Protein AF-A0A8J5Q7Z0-F1 (afdb_monomer_lite)

pLDDT: mean 75.18, std 24.56, range [32.19, 98.38]

Radius of gyration: 22.72 Å; chains: 1; bounding box: 50×54×46 Å

Structure (mmCIF, N/CA/C/O backbone):
data_AF-A0A8J5Q7Z0-F1
#
_entry.id   AF-A0A8J5Q7Z0-F1
#
loop_
_atom_site.group_PDB
_atom_site.id
_atom_site.type_symbol
_atom_site.label_atom_id
_atom_site.label_alt_id
_atom_site.label_comp_id
_atom_site.label_asym_id
_atom_site.label_entity_id
_atom_site.label_seq_id
_atom_site.pdbx_PDB_ins_code
_atom_site.Cartn_x
_atom_site.Cartn_y
_atom_site.Cartn_z
_atom_site.occupancy
_atom_site.B_iso_or_equiv
_atom_site.auth_seq_id
_atom_site.auth_comp_id
_atom_site.auth_asym_id
_atom_site.auth_atom_id
_atom_site.pdbx_PDB_model_num
ATOM 1 N N . MET A 1 1 ? -34.826 15.755 28.614 1.00 33.78 1 MET A N 1
ATOM 2 C CA . MET A 1 1 ? -35.892 15.874 27.595 1.00 33.78 1 MET A CA 1
ATOM 3 C C . MET A 1 1 ? -35.325 16.676 26.434 1.00 33.78 1 MET A C 1
ATOM 5 O O . MET A 1 1 ? -34.710 17.703 26.683 1.00 33.78 1 MET A O 1
ATOM 9 N N . LEU A 1 2 ? -35.412 16.132 25.219 1.00 37.50 2 LEU A N 1
ATOM 10 C CA . LEU A 1 2 ? -34.804 16.647 23.986 1.00 37.50 2 LEU A CA 1
ATOM 11 C C . LEU A 1 2 ? -35.390 18.019 23.611 1.00 37.50 2 LEU A C 1
ATOM 13 O O . LEU A 1 2 ? -36.610 18.166 23.603 1.00 37.50 2 LEU A O 1
ATOM 17 N N . SER A 1 3 ? -34.540 18.992 23.272 1.00 33.81 3 SER A N 1
ATOM 18 C CA . SER A 1 3 ? -34.962 20.240 22.624 1.00 33.81 3 SER A CA 1
ATOM 19 C C . SER A 1 3 ? -34.537 20.197 21.160 1.00 33.81 3 SER A C 1
ATOM 21 O O . SER A 1 3 ? -33.366 19.979 20.853 1.00 33.81 3 SER A O 1
ATOM 23 N N . GLN A 1 4 ? -35.520 20.334 20.274 1.00 43.41 4 GLN A N 1
ATOM 24 C CA . GLN A 1 4 ? -35.372 20.260 18.828 1.00 43.41 4 GLN A CA 1
ATOM 25 C C . GLN A 1 4 ? -34.786 21.567 18.282 1.00 43.41 4 GLN A C 1
ATOM 27 O O . GLN A 1 4 ? -35.336 22.641 18.514 1.00 43.41 4 GLN A O 1
ATOM 32 N N . GLY A 1 5 ? -33.680 21.466 17.543 1.00 34.69 5 GLY A N 1
ATOM 33 C CA . GLY A 1 5 ? -33.108 22.568 16.776 1.00 34.69 5 GLY A CA 1
ATOM 34 C C . GLY A 1 5 ? -33.724 22.622 15.382 1.00 34.69 5 GLY A C 1
ATOM 35 O O . GLY A 1 5 ? -33.467 21.765 14.543 1.00 34.69 5 GLY A O 1
ATOM 36 N N . THR A 1 6 ? -34.564 23.624 15.167 1.00 35.59 6 THR A N 1
ATOM 37 C CA . THR A 1 6 ? -35.258 23.956 13.922 1.00 35.59 6 THR A CA 1
ATOM 38 C C . THR A 1 6 ? -34.276 24.257 12.783 1.00 35.59 6 THR A C 1
ATOM 40 O O . THR A 1 6 ? -33.452 25.159 12.905 1.00 35.59 6 THR A O 1
ATOM 43 N N . VAL A 1 7 ? -34.398 23.560 11.648 1.00 41.34 7 VAL A N 1
ATOM 44 C CA . VAL A 1 7 ? -33.751 23.947 10.381 1.00 41.34 7 VAL A CA 1
ATOM 45 C C . VAL A 1 7 ? -34.707 24.879 9.629 1.00 41.34 7 VAL A C 1
ATOM 47 O O . VAL A 1 7 ? -35.812 24.440 9.299 1.00 41.34 7 VAL A O 1
ATOM 50 N N . PRO A 1 8 ? -34.358 26.142 9.325 1.00 39.69 8 PRO A N 1
ATOM 51 C CA . PRO A 1 8 ? -35.189 26.943 8.443 1.00 39.69 8 PRO A CA 1
ATOM 52 C C . PRO A 1 8 ? -34.957 26.514 6.988 1.00 39.69 8 PRO A C 1
ATOM 54 O O . PRO A 1 8 ? -33.871 26.685 6.436 1.00 39.69 8 PRO A O 1
ATOM 57 N N . LEU A 1 9 ? -36.007 25.985 6.356 1.00 42.47 9 LEU A N 1
ATOM 58 C CA . LEU A 1 9 ? -36.126 25.925 4.901 1.00 42.47 9 LEU A CA 1
ATOM 59 C C . LEU A 1 9 ? -36.300 27.345 4.343 1.00 42.47 9 LEU A C 1
ATOM 61 O O . LEU A 1 9 ? -37.314 27.979 4.628 1.00 42.47 9 LEU A O 1
ATOM 65 N N . ALA A 1 10 ? -35.387 27.798 3.479 1.00 43.06 10 ALA A N 1
ATOM 66 C CA . ALA A 1 10 ? -35.670 28.843 2.487 1.00 43.06 10 ALA A CA 1
ATOM 67 C C . ALA A 1 10 ? -34.625 28.880 1.350 1.00 43.06 10 ALA A C 1
ATOM 69 O O . ALA A 1 10 ? -33.912 29.860 1.182 1.00 43.06 10 ALA A O 1
ATOM 70 N N . CYS A 1 11 ? -34.560 27.838 0.516 1.00 51.84 11 CYS A N 1
ATOM 71 C CA . CYS A 1 11 ? -34.098 27.995 -0.870 1.00 51.84 11 CYS A CA 1
ATOM 72 C C . CYS A 1 11 ? -35.341 28.189 -1.746 1.00 51.84 11 CYS A C 1
ATOM 74 O O . CYS A 1 11 ? -35.971 27.217 -2.159 1.00 51.84 11 CYS A O 1
ATOM 76 N N . ARG A 1 12 ? -35.762 29.438 -1.976 1.00 37.81 12 ARG A N 1
ATOM 77 C CA . ARG A 1 12 ? -36.864 29.754 -2.901 1.00 37.81 12 ARG A CA 1
ATOM 78 C C . ARG A 1 12 ? -36.280 30.237 -4.231 1.00 37.81 12 ARG A C 1
ATOM 80 O O . ARG A 1 12 ? -35.616 31.260 -4.269 1.00 37.81 12 ARG A O 1
ATOM 87 N N . GLN A 1 13 ? -36.534 29.447 -5.276 1.00 40.75 13 GLN A N 1
ATOM 88 C CA . GLN A 1 13 ? -36.556 29.758 -6.714 1.00 40.75 13 GLN A CA 1
ATOM 89 C C . GLN A 1 13 ? -35.798 31.021 -7.182 1.00 40.75 13 GLN A C 1
ATOM 91 O O . GLN A 1 13 ? -36.306 32.133 -7.072 1.00 40.75 13 GLN A O 1
ATOM 96 N N . GLY A 1 14 ? -34.648 30.817 -7.839 1.00 46.34 14 GLY A N 1
ATOM 97 C CA . GLY A 1 14 ? -34.129 31.760 -8.842 1.00 46.34 14 GLY A CA 1
ATOM 98 C C . GLY A 1 14 ? -32.996 32.714 -8.442 1.00 46.34 14 GLY A C 1
ATOM 99 O O . GLY A 1 14 ? -32.693 33.607 -9.224 1.00 46.34 14 GLY A O 1
ATOM 100 N N . GLY A 1 15 ? -32.330 32.540 -7.297 1.00 36.19 15 GLY A N 1
ATOM 101 C CA . GLY A 1 15 ? -31.154 33.342 -6.929 1.00 36.19 15 GLY A CA 1
ATOM 102 C C . GLY A 1 15 ? -30.154 32.550 -6.087 1.00 36.19 15 GLY A C 1
ATOM 103 O O . GLY A 1 15 ? -30.559 31.745 -5.253 1.00 36.19 15 GLY A O 1
ATOM 104 N N . LEU A 1 16 ? -28.857 32.747 -6.345 1.00 40.06 16 LEU A N 1
ATOM 105 C CA . LEU A 1 16 ? -27.733 32.125 -5.632 1.00 40.06 16 LEU A CA 1
ATOM 106 C C . LEU A 1 16 ? -27.875 32.287 -4.107 1.00 40.06 16 LEU A C 1
ATOM 108 O O . LEU A 1 16 ? -28.176 33.376 -3.619 1.00 40.06 16 LEU A O 1
ATOM 112 N N . CYS A 1 17 ? -27.636 31.206 -3.359 1.00 44.31 17 CYS A N 1
ATOM 113 C CA . CYS A 1 17 ? -27.521 31.271 -1.902 1.00 44.31 17 CYS A CA 1
ATOM 114 C C . CYS A 1 17 ? -26.271 32.089 -1.538 1.00 44.31 17 CYS A C 1
ATOM 116 O O . CYS A 1 17 ? -25.213 31.821 -2.110 1.00 44.31 17 CYS A O 1
ATOM 118 N N . PRO A 1 18 ? -26.342 33.058 -0.610 1.00 42.41 18 PRO A N 1
ATOM 119 C CA . PRO A 1 18 ? -25.149 33.759 -0.161 1.00 42.41 18 PRO A CA 1
ATOM 120 C C . PRO A 1 18 ? -24.253 32.790 0.617 1.00 42.41 18 PRO A C 1
ATOM 122 O O . PRO A 1 18 ? -24.705 32.106 1.538 1.00 42.41 18 PRO A O 1
ATOM 125 N N . GLU A 1 19 ? -22.983 32.720 0.228 1.00 45.59 19 GLU A N 1
ATOM 126 C CA . GLU A 1 19 ? -21.970 31.939 0.927 1.00 45.59 19 GLU A CA 1
ATOM 127 C C . GLU A 1 19 ? -21.853 32.432 2.375 1.00 45.59 19 GLU A C 1
ATOM 129 O O . GLU A 1 19 ? -21.665 33.620 2.645 1.00 45.59 19 GLU A O 1
ATOM 134 N N . HIS A 1 20 ? -21.988 31.510 3.329 1.00 40.38 20 HIS A N 1
ATOM 135 C CA . HIS A 1 20 ? -21.792 31.785 4.747 1.00 40.38 20 HIS A CA 1
ATOM 136 C C . HIS A 1 20 ? -20.296 32.023 5.020 1.00 40.38 20 HIS A C 1
ATOM 138 O O . HIS A 1 20 ? -19.575 31.130 5.455 1.00 40.38 20 HIS A O 1
ATOM 144 N N . THR A 1 21 ? -19.812 33.247 4.812 1.00 42.28 21 THR A N 1
ATOM 145 C CA . THR A 1 21 ? -18.455 33.678 5.198 1.00 42.28 21 THR A CA 1
ATOM 146 C C . THR A 1 21 ? -18.388 34.100 6.671 1.00 42.28 21 THR A C 1
ATOM 148 O O . THR A 1 21 ? -17.817 35.135 7.018 1.00 42.28 21 THR A O 1
ATOM 151 N N . GLY A 1 22 ? -19.018 33.323 7.555 1.00 37.53 22 GLY A N 1
ATOM 152 C CA . GLY A 1 22 ? -18.982 33.530 9.002 1.00 37.53 22 GLY A CA 1
ATOM 153 C C . GLY A 1 22 ? -18.146 32.443 9.682 1.00 37.53 22 GLY A C 1
ATOM 154 O O . GLY A 1 22 ? -18.337 31.270 9.365 1.00 37.53 22 GLY A O 1
ATOM 155 N N . PRO A 1 23 ? -17.232 32.777 10.611 1.00 36.34 23 PRO A N 1
ATOM 156 C CA . PRO A 1 23 ? -16.437 31.772 11.306 1.00 36.34 23 PRO A CA 1
ATOM 157 C C . PRO A 1 23 ? -17.335 30.877 12.170 1.00 36.34 23 PRO A C 1
ATOM 159 O O . PRO A 1 23 ? -18.099 31.366 13.005 1.00 36.34 23 PRO A O 1
ATOM 162 N N . VAL A 1 24 ? -17.209 29.562 11.989 1.00 38.62 24 VAL A N 1
ATOM 163 C CA . VAL A 1 24 ? -17.783 28.554 12.885 1.00 38.62 24 VAL A CA 1
ATOM 164 C C . VAL A 1 24 ? -17.106 28.708 14.246 1.00 38.62 24 VAL A C 1
ATOM 166 O O . VAL A 1 24 ? -15.911 28.455 14.390 1.00 38.62 24 VAL A O 1
ATOM 169 N N . ARG A 1 25 ? -17.856 29.162 15.252 1.00 34.56 25 ARG A N 1
ATOM 170 C CA . ARG A 1 25 ? -17.401 29.158 16.643 1.00 34.56 25 ARG A CA 1
ATOM 171 C C . ARG A 1 25 ? -17.608 27.757 17.211 1.00 34.56 25 ARG A C 1
ATOM 173 O O . ARG A 1 25 ? -18.740 27.346 17.431 1.00 34.56 25 ARG A O 1
ATOM 180 N N . LEU A 1 26 ? -16.510 27.033 17.419 1.00 41.50 26 LEU A N 1
ATOM 181 C CA . LEU A 1 26 ? -16.473 25.888 18.323 1.00 41.50 26 LEU A CA 1
ATOM 182 C C . LEU A 1 26 ? -16.090 26.429 19.701 1.00 41.50 26 LEU A C 1
ATOM 184 O O . LEU A 1 26 ? -15.013 27.003 19.874 1.00 41.50 26 LEU A O 1
ATOM 188 N N . ASP A 1 27 ? -17.007 26.320 20.652 1.00 37.56 27 ASP A N 1
ATOM 189 C CA . ASP A 1 27 ? -16.837 26.852 21.996 1.00 37.56 27 ASP A CA 1
ATOM 190 C C . ASP A 1 27 ? -15.652 26.184 22.722 1.00 37.56 27 ASP A C 1
ATOM 192 O O . ASP A 1 27 ? -15.619 24.968 22.900 1.00 37.56 27 ASP A O 1
ATOM 196 N N . GLY A 1 28 ? -14.707 26.998 23.211 1.00 36.44 28 GLY A N 1
ATOM 197 C CA . GLY A 1 28 ? -14.085 26.727 24.514 1.00 36.44 28 GLY A CA 1
ATOM 198 C C . GLY A 1 28 ? -12.620 26.281 24.613 1.00 36.44 28 GLY A C 1
ATOM 199 O O . GLY A 1 28 ? -12.247 25.832 25.691 1.00 36.44 28 GLY A O 1
ATOM 200 N N . ALA A 1 29 ? -11.757 26.439 23.603 1.00 33.81 29 ALA A N 1
ATOM 201 C CA . ALA A 1 29 ? -10.308 26.239 23.787 1.00 33.81 29 ALA A CA 1
ATOM 202 C C . ALA A 1 29 ? -9.517 27.521 23.487 1.00 33.81 29 ALA A C 1
ATOM 204 O O . ALA A 1 29 ? -9.246 27.861 22.336 1.00 33.81 29 ALA A O 1
ATOM 205 N N . VAL A 1 30 ? -9.151 28.246 24.547 1.00 32.19 30 VAL A N 1
ATOM 206 C CA . VAL A 1 30 ? -8.228 29.385 24.486 1.00 32.19 30 VAL A CA 1
ATOM 207 C C . VAL A 1 30 ? -6.809 28.842 24.312 1.00 32.19 30 VAL A C 1
ATOM 209 O O . VAL A 1 30 ? -6.219 28.327 25.257 1.00 32.19 30 VAL A O 1
ATOM 212 N N . TRP A 1 31 ? -6.258 28.959 23.105 1.00 33.75 31 TRP A N 1
ATOM 213 C CA . TRP A 1 31 ? -4.832 28.759 22.840 1.00 33.75 31 TRP A CA 1
ATOM 214 C C . TRP A 1 31 ? -4.118 30.105 22.996 1.00 33.75 31 TRP A C 1
ATOM 216 O O . TRP A 1 31 ? -4.010 30.885 22.051 1.00 33.75 31 TRP A O 1
ATOM 226 N N . SER A 1 32 ? -3.673 30.427 24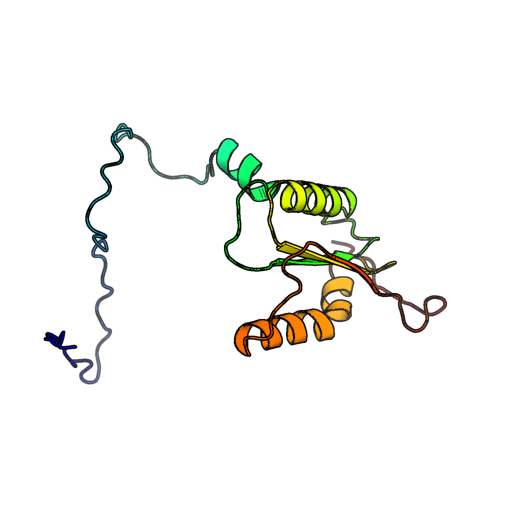.208 1.00 36.59 32 SER A N 1
ATOM 227 C CA . SER A 1 32 ? -2.854 31.614 24.469 1.00 36.59 32 SER A CA 1
ATOM 228 C C . SER A 1 32 ? -1.427 31.362 23.975 1.00 36.59 32 SER A C 1
ATOM 230 O O . SER A 1 32 ? -0.629 30.734 24.668 1.00 36.59 32 SER A O 1
ATOM 232 N N . GLY A 1 33 ? -1.107 31.838 22.768 1.00 38.38 33 GLY A N 1
ATOM 233 C CA . GLY A 1 33 ? 0.260 31.756 22.243 1.00 38.38 33 GLY A CA 1
ATOM 234 C C . GLY A 1 33 ? 0.508 32.228 20.809 1.00 38.38 33 GLY A C 1
ATOM 235 O O . GLY A 1 33 ? 1.533 31.852 20.254 1.00 38.38 33 GLY A O 1
ATOM 236 N N . LEU A 1 34 ? -0.371 33.022 20.187 1.00 39.06 34 LEU A N 1
ATOM 237 C CA . LEU A 1 34 ? -0.114 33.572 18.850 1.00 39.06 34 LEU A CA 1
ATOM 238 C C . LEU A 1 34 ? -0.119 35.102 18.890 1.00 39.06 34 LEU A C 1
ATOM 240 O O . LEU A 1 34 ? -1.161 35.734 19.051 1.00 39.06 34 LEU A O 1
ATOM 244 N N . ASP A 1 35 ? 1.080 35.666 18.760 1.00 35.97 35 ASP A N 1
ATOM 245 C CA . ASP A 1 35 ? 1.327 37.050 18.361 1.00 35.97 35 ASP A CA 1
ATOM 246 C C . ASP A 1 35 ? 0.637 37.319 16.996 1.00 35.97 35 ASP A C 1
ATOM 248 O O . ASP A 1 35 ? 0.778 36.494 16.086 1.00 35.97 35 ASP A O 1
ATOM 252 N N . PRO A 1 36 ? -0.150 38.401 16.810 1.00 43.72 36 PRO A N 1
ATOM 253 C CA . PRO A 1 36 ? -1.058 38.556 15.674 1.00 43.72 36 PRO A CA 1
ATOM 254 C C . PRO A 1 36 ? -0.418 39.152 14.407 1.00 43.72 36 PRO A C 1
ATOM 256 O O . PRO A 1 36 ? -1.110 39.796 13.616 1.00 43.72 36 PRO A O 1
ATOM 259 N N . GLN A 1 37 ? 0.873 38.937 14.152 1.00 42.97 37 GLN A N 1
ATOM 260 C CA . GLN A 1 37 ? 1.538 39.471 12.958 1.00 42.97 37 GLN A CA 1
ATOM 261 C C . GLN A 1 37 ? 2.330 38.407 12.197 1.00 42.97 37 GLN A C 1
ATOM 263 O O . GLN A 1 37 ? 3.530 38.262 12.385 1.00 42.97 37 GLN A O 1
ATOM 268 N N . THR A 1 38 ? 1.642 37.682 11.302 1.00 37.31 38 THR A N 1
ATOM 269 C CA . THR A 1 38 ? 2.083 37.337 9.925 1.00 37.31 38 THR A CA 1
ATOM 270 C C . THR A 1 38 ? 1.072 36.400 9.230 1.00 37.31 38 THR A C 1
ATOM 272 O O . THR A 1 38 ? 0.736 35.323 9.708 1.00 37.31 38 THR A O 1
ATOM 275 N N . ARG A 1 39 ? 0.569 36.818 8.067 1.00 43.94 39 ARG A N 1
ATOM 276 C CA . ARG A 1 39 ? -0.152 36.025 7.044 1.00 43.94 39 ARG A CA 1
ATOM 277 C C . ARG A 1 39 ? 0.447 36.449 5.686 1.00 43.94 39 ARG A C 1
ATOM 279 O O . ARG A 1 39 ? 0.907 37.592 5.642 1.00 43.94 39 ARG A O 1
ATOM 286 N N . PRO A 1 40 ? 0.332 35.718 4.555 1.00 45.72 40 PRO A N 1
ATOM 287 C CA . PRO A 1 40 ? -0.058 34.319 4.304 1.00 45.72 40 PRO A CA 1
ATOM 288 C C . PRO A 1 40 ? 0.728 33.683 3.114 1.00 45.72 40 PRO A C 1
ATOM 290 O O . PRO A 1 40 ? 0.417 33.984 1.967 1.00 45.72 40 PRO A O 1
ATOM 293 N N . ASP A 1 41 ? 1.684 32.774 3.329 1.00 47.38 41 ASP A N 1
ATOM 294 C CA . ASP A 1 41 ? 2.203 31.929 2.231 1.00 47.38 41 ASP A CA 1
ATOM 295 C C . ASP A 1 41 ? 2.850 30.633 2.762 1.00 47.38 41 ASP A C 1
ATOM 297 O O . ASP A 1 41 ? 3.888 30.648 3.418 1.00 47.38 41 ASP A O 1
ATOM 301 N N . GLN A 1 42 ? 2.140 29.524 2.555 1.00 50.94 42 GLN A N 1
ATOM 302 C CA . GLN A 1 42 ? 2.596 28.128 2.462 1.00 50.94 42 GLN A CA 1
ATOM 303 C C . GLN A 1 42 ? 3.864 27.658 3.200 1.00 50.94 42 GLN A C 1
ATOM 305 O O . GLN A 1 42 ? 4.655 26.885 2.665 1.00 50.94 42 GLN A O 1
ATOM 310 N N . THR A 1 43 ? 4.028 27.971 4.479 1.00 47.31 43 THR A N 1
ATOM 311 C CA . THR A 1 43 ? 4.945 27.198 5.329 1.00 47.31 43 THR A CA 1
ATOM 312 C C . THR A 1 43 ? 4.128 26.357 6.291 1.00 47.31 43 THR A C 1
ATOM 314 O O . THR A 1 43 ? 3.843 26.768 7.414 1.00 47.31 43 THR A O 1
ATOM 317 N N . ILE A 1 44 ? 3.742 25.146 5.866 1.00 54.66 44 ILE A N 1
ATOM 318 C CA . ILE A 1 44 ? 3.495 24.091 6.855 1.00 54.66 44 ILE A CA 1
ATOM 319 C C . ILE A 1 44 ? 4.788 24.027 7.678 1.00 54.66 44 ILE A C 1
ATOM 321 O O . ILE A 1 44 ? 5.841 23.788 7.076 1.00 54.66 44 ILE A O 1
ATOM 325 N N . PRO A 1 45 ? 4.757 24.304 8.997 1.00 57.28 45 PRO A N 1
ATOM 326 C CA . PRO A 1 45 ? 5.970 24.355 9.798 1.00 57.28 45 PRO A CA 1
ATOM 327 C C . PRO A 1 45 ? 6.767 23.076 9.566 1.00 57.28 45 PRO A C 1
ATOM 329 O O . PRO A 1 45 ? 6.174 21.996 9.556 1.00 57.28 45 PRO A O 1
ATOM 332 N N . ILE A 1 46 ? 8.089 23.172 9.395 1.00 61.44 46 ILE A N 1
ATOM 333 C CA . ILE A 1 46 ? 8.959 21.995 9.206 1.00 61.44 46 ILE A CA 1
ATOM 334 C C . ILE A 1 46 ? 8.666 20.944 10.283 1.00 61.44 46 ILE A C 1
ATOM 336 O O . ILE A 1 46 ? 8.661 19.755 10.004 1.00 61.44 46 ILE A O 1
ATOM 340 N N . THR A 1 47 ? 8.317 21.375 11.495 1.00 59.97 47 THR A N 1
ATOM 341 C CA . THR A 1 47 ? 7.858 20.511 12.585 1.00 59.97 47 THR A CA 1
ATOM 342 C C . THR A 1 47 ? 6.607 19.694 12.238 1.00 59.97 47 THR A C 1
ATOM 344 O O . THR A 1 47 ? 6.578 18.500 12.513 1.00 59.97 47 THR A O 1
ATOM 347 N N . VAL A 1 48 ? 5.588 20.297 11.619 1.00 63.91 48 VAL A N 1
ATOM 348 C CA . VAL A 1 48 ? 4.357 19.606 11.198 1.00 63.91 48 VAL A CA 1
ATOM 349 C C . VAL A 1 48 ? 4.635 18.679 10.018 1.00 63.91 48 VAL A C 1
ATOM 351 O O . VAL A 1 48 ? 4.173 17.541 10.039 1.00 63.91 48 VAL A O 1
ATOM 354 N N . GLN A 1 49 ? 5.420 19.114 9.025 1.00 61.22 49 GLN A N 1
ATOM 355 C CA . GLN A 1 49 ? 5.815 18.239 7.914 1.00 61.22 49 GLN A CA 1
ATOM 356 C C . GLN A 1 49 ? 6.624 17.041 8.413 1.00 61.22 49 GLN A C 1
ATOM 358 O O . GLN A 1 49 ? 6.301 15.908 8.090 1.00 61.22 49 GLN A O 1
ATOM 363 N N . ASN A 1 50 ? 7.609 17.263 9.281 1.00 58.97 50 ASN A N 1
ATOM 364 C CA . ASN A 1 50 ? 8.441 16.198 9.837 1.00 58.97 50 ASN A CA 1
ATOM 365 C C . ASN A 1 50 ? 7.630 15.224 10.713 1.00 58.97 50 ASN A C 1
ATOM 367 O O . ASN A 1 50 ? 7.910 14.032 10.734 1.00 58.97 50 ASN A O 1
ATOM 371 N N . PHE A 1 51 ? 6.595 15.710 11.401 1.00 59.88 51 PHE A N 1
ATOM 372 C CA . PHE A 1 51 ? 5.709 14.875 12.213 1.00 59.88 51 PHE A CA 1
ATOM 373 C C . PHE A 1 51 ? 4.715 14.056 11.372 1.00 59.88 51 PHE A C 1
ATOM 375 O O . PHE A 1 51 ? 4.481 12.876 11.638 1.00 59.88 51 PHE A O 1
ATOM 382 N N . THR A 1 52 ? 4.115 14.673 10.352 1.00 63.56 52 THR A N 1
ATOM 383 C CA . THR A 1 52 ? 3.070 14.045 9.526 1.00 63.56 52 THR A CA 1
ATOM 384 C C . THR A 1 52 ? 3.649 13.175 8.414 1.00 63.56 52 THR A C 1
ATOM 386 O O . THR A 1 52 ? 3.200 12.044 8.254 1.00 63.56 52 THR A O 1
ATOM 389 N N . ALA A 1 53 ? 4.686 13.639 7.711 1.00 60.91 53 ALA A N 1
ATOM 390 C CA . ALA A 1 53 ? 5.308 12.912 6.602 1.00 60.91 53 ALA A CA 1
ATOM 391 C C . ALA A 1 53 ? 6.021 11.632 7.057 1.00 60.91 53 ALA A C 1
ATOM 393 O O . ALA A 1 53 ? 6.053 10.655 6.316 1.00 60.91 53 ALA A O 1
ATOM 394 N N . ARG A 1 54 ? 6.541 11.604 8.294 1.00 64.00 54 ARG A N 1
ATOM 395 C CA . ARG A 1 54 ? 7.118 10.387 8.890 1.00 64.00 54 ARG A CA 1
ATOM 396 C C . ARG A 1 54 ? 6.076 9.456 9.512 1.00 64.00 54 ARG A C 1
ATOM 398 O O . ARG A 1 54 ? 6.436 8.395 10.003 1.00 64.00 54 ARG A O 1
ATOM 405 N N . GLY A 1 55 ? 4.800 9.844 9.542 1.00 64.00 55 GLY A N 1
ATOM 406 C CA . GLY A 1 55 ? 3.741 9.048 10.166 1.00 64.00 55 GLY A CA 1
ATOM 407 C C . GLY A 1 55 ? 3.826 8.982 11.696 1.00 64.00 55 GLY A C 1
ATOM 408 O O . GLY A 1 55 ? 3.311 8.042 12.298 1.00 64.00 55 GLY A O 1
ATOM 409 N N . GLU A 1 56 ? 4.470 9.953 12.352 1.00 71.75 56 GLU A N 1
ATOM 410 C CA . GLU A 1 56 ? 4.639 9.954 13.813 1.00 71.75 56 GLU A CA 1
ATOM 411 C C . GLU A 1 56 ? 3.344 10.302 14.566 1.00 71.75 56 GLU A C 1
ATOM 413 O O . GLU A 1 56 ? 3.185 9.923 15.729 1.00 71.75 56 GLU A O 1
ATOM 418 N N . GLY A 1 57 ? 2.402 10.978 13.901 1.00 71.88 57 GLY A N 1
ATOM 419 C CA . GLY A 1 57 ? 1.066 11.267 14.421 1.00 71.88 57 GLY A CA 1
ATOM 420 C C . GLY A 1 57 ? 0.143 10.051 14.458 1.00 71.88 57 GLY A C 1
ATOM 421 O O . GLY A 1 57 ? 0.256 9.147 13.634 1.00 71.88 57 GLY A O 1
ATOM 422 N N . LYS A 1 58 ? -0.800 10.036 15.411 1.00 82.25 58 LYS A N 1
ATOM 423 C CA . LYS A 1 58 ? -1.755 8.932 15.566 1.00 82.25 58 LYS A CA 1
ATOM 424 C C . LYS A 1 58 ? -3.021 9.149 14.730 1.00 82.25 58 LYS A C 1
ATOM 426 O O . LYS A 1 58 ? -3.764 10.101 14.966 1.00 82.25 58 LYS A O 1
ATOM 431 N N . SER A 1 59 ? -3.309 8.218 13.831 1.00 86.50 59 SER A N 1
ATOM 432 C CA . SER A 1 59 ? -4.589 8.104 13.137 1.00 86.50 59 SER A CA 1
ATOM 433 C C . SER A 1 59 ? -5.650 7.465 14.035 1.00 86.50 59 SER A C 1
ATOM 435 O O . SER A 1 59 ? -5.365 6.566 14.828 1.00 86.50 59 SER A O 1
ATOM 437 N N . GLN A 1 60 ? -6.897 7.921 13.900 1.00 87.38 60 GLN A N 1
ATOM 438 C CA . GLN A 1 60 ? -8.052 7.292 14.555 1.00 87.38 60 GLN A CA 1
ATOM 439 C C . GLN A 1 60 ? -8.578 6.076 13.781 1.00 87.38 60 GLN A C 1
ATOM 441 O O . GLN A 1 60 ? -9.383 5.323 14.316 1.00 87.38 60 GLN A O 1
ATOM 446 N N . GLN A 1 61 ? -8.154 5.911 12.527 1.00 90.75 61 GLN A N 1
ATOM 447 C CA . GLN A 1 61 ? -8.624 4.874 11.611 1.00 90.75 61 GLN A CA 1
ATOM 448 C C . GLN A 1 61 ? -7.440 4.121 10.999 1.00 90.75 61 GLN A C 1
ATOM 450 O O . GLN A 1 61 ? -6.330 4.657 10.912 1.00 90.75 61 GLN A O 1
ATOM 455 N N . SER A 1 62 ? -7.685 2.892 10.551 1.00 95.12 62 SER A N 1
ATOM 456 C CA . SER A 1 62 ? -6.707 2.097 9.807 1.00 95.12 62 SER A CA 1
ATOM 457 C C . SER A 1 62 ? -6.340 2.766 8.479 1.00 95.12 62 SER A C 1
ATOM 459 O O . SER A 1 62 ? -7.225 3.266 7.782 1.00 95.12 62 SER A O 1
ATOM 461 N N . ILE A 1 63 ? -5.066 2.714 8.097 1.00 95.62 63 ILE A N 1
ATOM 462 C CA . ILE A 1 63 ? -4.545 3.288 6.851 1.00 95.62 63 ILE A CA 1
ATOM 463 C C . ILE A 1 63 ? -4.077 2.157 5.934 1.00 95.62 63 ILE A C 1
ATOM 465 O O . ILE A 1 63 ? -3.353 1.269 6.381 1.00 95.62 63 ILE A O 1
ATOM 469 N N . LEU A 1 64 ? -4.456 2.205 4.656 1.00 97.62 64 LEU A N 1
ATOM 470 C CA . LEU A 1 64 ? -3.856 1.377 3.610 1.00 97.62 64 LEU A CA 1
ATOM 471 C C . LEU A 1 64 ? -2.722 2.154 2.940 1.00 97.62 64 LEU A C 1
ATOM 473 O O . LEU A 1 64 ? -2.903 3.315 2.580 1.00 97.62 64 LEU A O 1
ATOM 477 N N . VAL A 1 65 ? -1.582 1.495 2.752 1.00 97.56 65 VAL A N 1
ATOM 478 C CA . VAL A 1 65 ? -0.435 2.002 1.995 1.00 97.56 65 VAL A CA 1
ATOM 479 C C . VAL A 1 65 ? -0.155 1.023 0.863 1.00 97.56 65 VAL A C 1
ATOM 481 O O . VAL A 1 65 ? -0.032 -0.176 1.098 1.00 97.56 65 VAL A O 1
ATOM 484 N N . VAL A 1 66 ? -0.057 1.528 -0.362 1.00 98.38 66 VAL A N 1
ATOM 485 C CA . VAL A 1 66 ? 0.268 0.750 -1.563 1.00 98.38 66 VAL A CA 1
ATOM 486 C C . VAL A 1 66 ? 1.577 1.285 -2.123 1.00 98.38 66 VAL A C 1
ATOM 488 O O . VAL A 1 66 ? 1.724 2.499 -2.219 1.00 98.38 66 VAL A O 1
ATOM 491 N N . GLN A 1 67 ? 2.503 0.396 -2.483 1.00 98.00 67 GLN A N 1
ATOM 492 C CA . GLN A 1 67 ? 3.801 0.781 -3.036 1.00 98.00 67 GLN A CA 1
ATOM 493 C C . GLN A 1 67 ? 4.254 -0.179 -4.142 1.00 98.00 67 GLN A C 1
ATOM 495 O O . GLN A 1 67 ? 4.234 -1.403 -3.964 1.00 98.00 67 GLN A O 1
ATOM 500 N N . GLY A 1 68 ? 4.699 0.377 -5.271 1.00 96.88 68 GLY A N 1
ATOM 501 C CA . GLY A 1 68 ? 5.422 -0.357 -6.308 1.00 96.88 68 GLY A CA 1
ATOM 502 C C . GLY A 1 68 ? 6.901 -0.454 -5.939 1.00 96.88 68 GLY A C 1
ATOM 503 O O . GLY A 1 68 ? 7.487 0.536 -5.522 1.00 96.88 68 GLY A O 1
ATOM 504 N N . LEU A 1 69 ? 7.522 -1.632 -6.043 1.00 96.06 69 LEU A N 1
ATOM 505 C CA . LEU A 1 69 ? 8.928 -1.820 -5.633 1.00 96.06 69 LEU A CA 1
ATOM 506 C C . LEU A 1 69 ? 9.956 -1.375 -6.683 1.00 96.06 69 LEU A C 1
ATOM 508 O O . LEU A 1 69 ? 11.154 -1.488 -6.439 1.00 96.06 69 LEU A O 1
ATOM 512 N N . LYS A 1 70 ? 9.506 -0.921 -7.855 1.00 94.44 70 LYS A N 1
ATOM 513 C CA . LYS A 1 70 ? 10.358 -0.278 -8.862 1.00 94.44 70 LYS A CA 1
ATOM 514 C C . LYS A 1 70 ? 10.078 1.218 -9.008 1.00 94.44 70 LYS A C 1
ATOM 516 O O . LYS A 1 70 ? 10.650 1.818 -9.904 1.00 94.44 70 LYS A O 1
ATOM 521 N N . ASP A 1 71 ? 9.252 1.784 -8.129 1.00 94.69 71 ASP A N 1
ATOM 522 C CA . ASP A 1 71 ? 8.879 3.197 -8.165 1.00 94.69 71 ASP A CA 1
ATOM 523 C C . ASP A 1 71 ? 10.113 4.106 -8.051 1.00 94.69 71 ASP A C 1
ATOM 525 O O . ASP A 1 71 ? 10.851 4.052 -7.060 1.00 94.69 71 ASP A O 1
ATOM 529 N N . VAL A 1 72 ? 10.348 4.924 -9.076 1.00 92.75 72 VAL A N 1
ATOM 530 C CA . VAL A 1 72 ? 11.451 5.901 -9.103 1.00 92.75 72 VAL A CA 1
ATOM 531 C C . VAL A 1 72 ? 11.026 7.310 -8.680 1.00 92.75 72 VAL A C 1
ATOM 533 O O . VAL A 1 72 ? 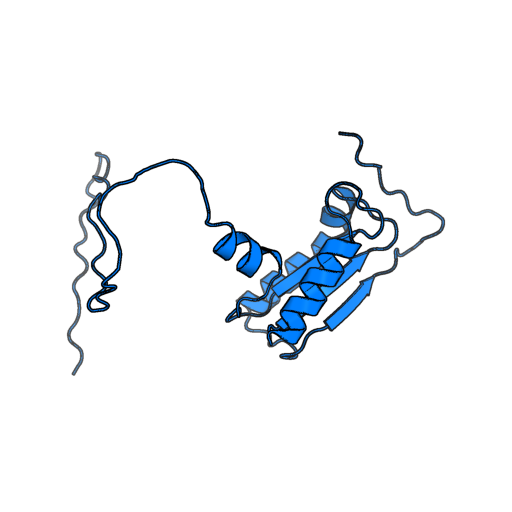11.886 8.134 -8.357 1.00 92.75 72 VAL A O 1
ATOM 536 N N . SER A 1 73 ? 9.722 7.579 -8.626 1.00 93.25 73 SER A N 1
ATOM 537 C CA . SER A 1 73 ? 9.132 8.880 -8.289 1.00 93.25 73 SER A CA 1
ATOM 538 C C . SER A 1 73 ? 8.855 9.007 -6.789 1.00 93.25 73 SER A C 1
ATOM 540 O O . SER A 1 73 ? 9.097 10.052 -6.178 1.00 93.25 73 SER A O 1
ATOM 542 N N . VAL A 1 74 ? 8.402 7.920 -6.163 1.00 93.69 74 VAL A N 1
ATOM 543 C CA . VAL A 1 74 ? 8.168 7.778 -4.724 1.00 93.69 74 VAL A CA 1
ATOM 544 C C . VAL A 1 74 ? 8.905 6.538 -4.230 1.00 93.69 74 VAL A C 1
ATOM 546 O O . VAL A 1 74 ? 8.395 5.420 -4.248 1.00 93.69 74 VAL A O 1
ATOM 549 N N . LEU A 1 75 ? 10.132 6.761 -3.761 1.00 95.00 75 LEU A N 1
ATOM 550 C CA . LEU A 1 75 ? 11.067 5.688 -3.426 1.00 95.00 75 LEU A CA 1
ATOM 551 C C . LEU A 1 75 ? 10.498 4.702 -2.379 1.00 95.00 75 LEU A C 1
ATOM 553 O O . LEU A 1 75 ? 10.119 5.137 -1.277 1.00 95.00 75 LEU A O 1
ATOM 557 N N . PRO A 1 76 ? 10.507 3.381 -2.655 1.00 96.56 76 PRO A N 1
ATOM 558 C CA . PRO A 1 76 ? 9.981 2.362 -1.750 1.00 96.56 76 PRO A CA 1
ATOM 559 C C . PRO A 1 76 ? 10.607 2.408 -0.358 1.00 96.56 76 PRO A C 1
ATOM 561 O O . PRO A 1 76 ? 9.907 2.248 0.640 1.00 96.56 76 PRO A O 1
ATOM 564 N N . GLU A 1 77 ? 11.906 2.697 -0.263 1.00 96.25 77 GLU A N 1
ATOM 565 C CA . GLU A 1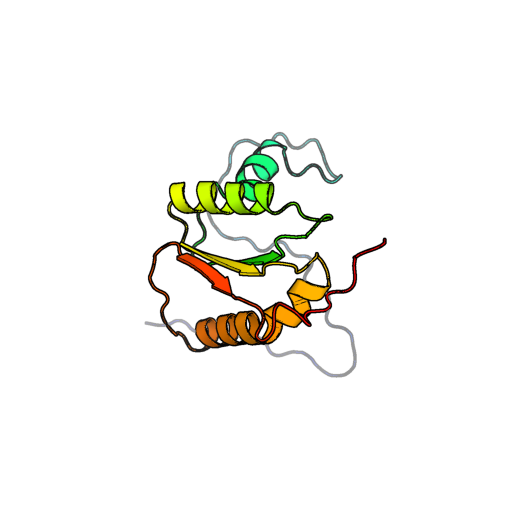 77 ? 12.631 2.729 1.008 1.00 96.25 77 GLU A CA 1
ATOM 566 C C . GLU A 1 77 ? 12.095 3.820 1.944 1.00 96.25 77 GLU A C 1
ATOM 568 O O . GLU A 1 77 ? 12.048 3.639 3.164 1.00 96.25 77 GLU A O 1
ATOM 573 N N . VAL A 1 78 ? 11.660 4.953 1.382 1.00 94.50 78 VAL A N 1
ATOM 574 C CA . VAL A 1 78 ? 11.077 6.058 2.153 1.00 94.50 78 VAL A CA 1
ATOM 575 C C . VAL A 1 78 ? 9.697 5.663 2.674 1.00 94.50 78 VAL A C 1
ATOM 577 O O . VAL A 1 78 ? 9.380 5.908 3.840 1.00 94.50 78 VAL A O 1
ATOM 580 N N . VAL A 1 79 ? 8.888 5.009 1.839 1.00 95.69 79 VAL A N 1
ATOM 581 C CA . VAL A 1 79 ? 7.542 4.556 2.214 1.00 95.69 79 VAL A CA 1
ATOM 582 C C . VAL A 1 79 ? 7.597 3.439 3.254 1.00 95.69 79 VAL A C 1
ATOM 584 O O . VAL A 1 79 ? 6.849 3.475 4.236 1.00 95.69 79 VAL A O 1
ATOM 587 N N . GLU A 1 80 ? 8.524 2.492 3.111 1.00 96.31 80 GLU A N 1
ATOM 588 C CA . GLU A 1 80 ? 8.758 1.437 4.097 1.00 96.31 80 GLU A CA 1
ATOM 589 C C . GLU A 1 80 ? 9.216 2.000 5.449 1.00 96.31 80 GLU A C 1
ATOM 591 O O . GLU A 1 80 ? 8.734 1.557 6.499 1.00 96.31 80 GLU A O 1
ATOM 596 N N . GLU A 1 81 ? 10.090 3.013 5.458 1.00 94.75 81 GLU A N 1
ATOM 597 C CA . GLU A 1 81 ? 10.490 3.672 6.704 1.00 94.75 81 GLU A CA 1
ATOM 598 C C . GLU A 1 81 ? 9.311 4.399 7.362 1.00 94.75 81 GLU A C 1
ATOM 600 O O . GLU A 1 81 ? 9.096 4.235 8.568 1.00 94.75 81 GLU A O 1
ATOM 605 N N . SER A 1 82 ? 8.498 5.130 6.595 1.00 92.81 82 SER A N 1
ATOM 606 C CA . SER A 1 82 ? 7.286 5.783 7.107 1.00 92.81 82 SER A CA 1
ATOM 607 C C . SER A 1 82 ? 6.271 4.777 7.657 1.00 92.81 82 SER A C 1
ATOM 609 O O . SER A 1 82 ? 5.720 4.990 8.741 1.00 92.81 82 SER A O 1
ATOM 611 N N . TYR A 1 83 ? 6.073 3.633 6.991 1.00 95.94 83 TYR A N 1
ATOM 612 C CA . TYR A 1 83 ? 5.276 2.523 7.524 1.00 95.94 83 TYR A CA 1
ATOM 613 C C . TYR A 1 83 ? 5.834 2.046 8.872 1.00 95.94 83 TYR A C 1
ATOM 615 O O . TYR A 1 83 ? 5.106 1.957 9.866 1.00 95.94 83 TYR A O 1
ATOM 623 N N . ARG A 1 84 ? 7.148 1.802 8.947 1.00 95.75 84 ARG A N 1
ATOM 624 C CA . ARG A 1 84 ? 7.814 1.330 10.165 1.00 95.75 84 ARG A CA 1
ATOM 625 C C . ARG A 1 84 ? 7.648 2.332 11.307 1.00 95.75 84 ARG A C 1
ATOM 627 O O . 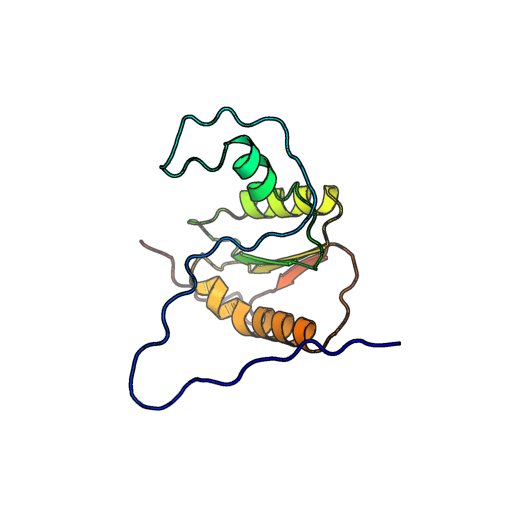ARG A 1 84 ? 7.410 1.919 12.447 1.00 95.75 84 ARG A O 1
ATOM 634 N N . VAL A 1 85 ? 7.836 3.627 11.041 1.00 93.44 85 VAL A N 1
ATOM 635 C CA . VAL A 1 85 ? 7.667 4.711 12.024 1.00 93.44 85 VAL A CA 1
ATOM 636 C C . VAL A 1 85 ? 6.218 4.767 12.496 1.00 93.44 85 VAL A C 1
ATOM 638 O O . VAL A 1 85 ? 5.979 4.699 13.702 1.00 93.44 85 VAL A O 1
ATOM 641 N N . GLY A 1 86 ? 5.257 4.775 11.572 1.00 93.06 86 GLY A N 1
ATOM 642 C CA . GLY A 1 86 ? 3.835 4.793 11.898 1.00 93.06 86 GLY A CA 1
ATOM 643 C C . GLY A 1 86 ? 3.412 3.624 12.786 1.00 93.06 86 GLY A C 1
ATOM 644 O O . GLY A 1 86 ? 2.727 3.823 13.792 1.00 93.06 86 GLY A O 1
ATOM 645 N N . CYS A 1 87 ? 3.898 2.418 12.496 1.00 94.56 87 CYS A N 1
ATOM 646 C CA . CYS A 1 87 ? 3.632 1.249 13.329 1.00 94.56 87 CYS A CA 1
ATOM 647 C C . CYS A 1 87 ? 4.212 1.383 14.743 1.00 94.56 87 CYS A C 1
ATOM 649 O O . CYS A 1 87 ? 3.540 1.045 15.720 1.00 94.56 87 CYS A O 1
ATOM 651 N N . ARG A 1 88 ? 5.426 1.937 14.894 1.00 94.12 88 ARG A N 1
ATOM 652 C CA . ARG A 1 88 ? 6.003 2.234 16.223 1.00 94.12 88 ARG A CA 1
ATOM 653 C C . ARG A 1 88 ? 5.188 3.277 16.987 1.00 94.12 88 ARG A C 1
ATOM 655 O O . ARG A 1 88 ? 5.079 3.181 18.208 1.00 94.12 88 ARG A O 1
ATOM 662 N N . SER A 1 89 ? 4.559 4.211 16.278 1.00 91.19 89 SER A N 1
ATOM 663 C CA . SER A 1 89 ? 3.644 5.210 16.841 1.00 91.19 89 SER A CA 1
ATOM 664 C C . SER A 1 89 ? 2.242 4.675 17.170 1.00 91.19 89 SER A C 1
ATOM 666 O O . SER A 1 89 ? 1.365 5.446 17.563 1.00 91.19 89 SER A O 1
ATOM 668 N N . ARG A 1 90 ? 2.026 3.351 17.102 1.00 92.25 90 ARG A N 1
ATOM 669 C CA . ARG A 1 90 ? 0.744 2.677 17.389 1.00 92.25 90 ARG A CA 1
ATOM 670 C C . ARG A 1 90 ? -0.383 3.054 16.424 1.00 92.25 90 ARG A C 1
ATOM 672 O O . ARG A 1 90 ? -1.553 3.039 16.814 1.00 92.25 90 ARG A O 1
ATOM 679 N N . ASN A 1 91 ? -0.031 3.385 15.186 1.00 94.31 91 ASN A N 1
ATOM 680 C CA . ASN A 1 91 ? -0.986 3.398 14.088 1.00 94.31 91 ASN A CA 1
ATOM 681 C C . ASN A 1 91 ? -1.281 1.978 13.616 1.00 94.31 91 ASN A C 1
ATOM 683 O O . ASN A 1 91 ? -0.477 1.062 13.791 1.00 94.31 91 ASN A O 1
ATOM 687 N N . GLU A 1 92 ? -2.428 1.823 12.971 1.00 95.94 92 GLU A N 1
ATOM 688 C CA . GLU A 1 92 ? -2.756 0.628 12.215 1.00 95.94 92 GLU A CA 1
ATOM 689 C C . GLU A 1 92 ? -2.530 0.907 10.727 1.00 95.94 92 GLU A C 1
ATOM 691 O O . GLU A 1 92 ? -3.328 1.601 10.097 1.00 95.94 92 GLU A O 1
ATOM 696 N N . LEU A 1 93 ? -1.431 0.385 10.178 1.00 96.75 93 LEU A N 1
ATOM 697 C CA . LEU A 1 93 ? -1.100 0.501 8.759 1.00 96.75 93 LEU A CA 1
ATOM 698 C C . LEU A 1 93 ? -1.098 -0.866 8.084 1.00 96.75 93 LEU A C 1
ATOM 700 O O . LEU A 1 93 ? -0.515 -1.817 8.596 1.00 96.75 93 LEU A O 1
ATOM 704 N N . HIS A 1 94 ? -1.688 -0.945 6.903 1.00 97.75 94 HIS A N 1
ATOM 705 C CA . HIS A 1 94 ? -1.679 -2.136 6.064 1.00 97.75 94 HIS A CA 1
ATOM 706 C C . HIS A 1 94 ? -0.864 -1.811 4.819 1.00 97.75 94 HIS A C 1
ATOM 708 O O . HIS A 1 94 ? -1.326 -1.069 3.960 1.00 97.75 94 HIS A O 1
ATOM 714 N N . LEU A 1 95 ? 0.378 -2.285 4.770 1.00 98.31 95 LEU A N 1
ATOM 715 C CA . LEU A 1 95 ? 1.291 -2.077 3.650 1.00 98.31 95 LEU A CA 1
ATOM 716 C C . LEU A 1 95 ? 1.111 -3.188 2.618 1.00 98.31 95 LEU A C 1
ATOM 718 O O . LEU A 1 95 ? 1.178 -4.371 2.951 1.00 98.31 95 LEU A O 1
ATOM 722 N N . GLN A 1 96 ? 0.917 -2.791 1.368 1.00 98.25 96 GLN A N 1
ATOM 723 C CA . GLN A 1 96 ? 0.760 -3.673 0.228 1.00 98.25 96 GLN A CA 1
ATOM 724 C C . GLN A 1 96 ? 1.822 -3.351 -0.829 1.00 98.25 96 GLN A C 1
ATOM 726 O O . GLN A 1 96 ? 1.784 -2.300 -1.466 1.00 98.25 96 GLN A O 1
ATOM 731 N N . LEU A 1 97 ? 2.751 -4.282 -1.025 1.00 98.25 97 LEU A N 1
ATOM 732 C CA . LEU A 1 97 ? 3.879 -4.157 -1.942 1.00 98.25 97 LEU A CA 1
ATOM 733 C C . LEU A 1 97 ? 3.604 -4.893 -3.255 1.00 98.25 97 LEU A C 1
ATOM 735 O O . LEU A 1 97 ? 3.068 -6.007 -3.243 1.00 98.25 97 LEU A O 1
ATOM 739 N N . TYR A 1 98 ? 4.022 -4.292 -4.368 1.00 97.06 98 TYR A N 1
ATOM 740 C CA . TYR A 1 98 ? 3.916 -4.855 -5.714 1.00 97.06 98 TYR A CA 1
ATOM 741 C C . TYR A 1 98 ? 5.300 -4.915 -6.386 1.00 97.06 98 TYR A C 1
ATOM 743 O O . TYR A 1 98 ? 5.824 -3.889 -6.827 1.00 97.06 98 TYR A O 1
ATOM 751 N N . PRO A 1 99 ? 5.926 -6.104 -6.472 1.00 95.12 99 PRO A N 1
ATOM 752 C CA . PRO A 1 99 ? 7.206 -6.284 -7.144 1.00 95.12 99 PRO A CA 1
ATOM 753 C C . PRO A 1 99 ? 7.125 -5.931 -8.625 1.00 95.12 99 PRO A C 1
ATOM 755 O O . PRO A 1 99 ? 6.205 -6.355 -9.319 1.00 95.12 99 PRO A O 1
ATOM 758 N N . GLY A 1 100 ? 8.122 -5.195 -9.113 1.00 92.06 100 GLY A N 1
ATOM 759 C CA . GLY A 1 100 ? 8.241 -4.888 -10.535 1.00 92.06 100 GLY A CA 1
ATOM 760 C C . GLY A 1 100 ? 7.324 -3.781 -11.054 1.00 92.06 100 GLY A C 1
ATOM 761 O O . GLY A 1 100 ? 7.465 -3.438 -12.222 1.00 92.06 100 GLY A O 1
ATOM 762 N N . MET A 1 101 ? 6.443 -3.230 -10.213 1.00 93.81 101 MET A N 1
ATOM 763 C CA . MET A 1 101 ? 5.589 -2.093 -10.559 1.00 93.81 101 MET A CA 1
ATOM 764 C C . MET A 1 101 ? 6.282 -0.769 -10.217 1.00 93.81 101 MET A C 1
ATOM 766 O O . MET A 1 101 ? 6.842 -0.645 -9.122 1.00 93.81 101 MET A O 1
ATOM 770 N N . ASP A 1 102 ? 6.224 0.171 -11.158 1.00 93.75 102 ASP A N 1
ATOM 771 C CA . ASP A 1 102 ? 6.602 1.588 -11.028 1.00 93.75 102 ASP A CA 1
ATOM 772 C C . ASP A 1 102 ? 5.413 2.437 -10.506 1.00 93.75 102 ASP A C 1
ATOM 774 O O . ASP A 1 102 ? 4.379 1.871 -10.112 1.00 93.75 102 ASP A O 1
ATOM 778 N N . HIS A 1 103 ? 5.567 3.761 -10.478 1.00 94.75 103 HIS A N 1
ATOM 779 C CA . HIS A 1 103 ? 4.640 4.763 -9.941 1.00 94.75 103 HIS A CA 1
ATOM 780 C C . HIS A 1 103 ? 3.217 4.708 -10.524 1.00 94.75 103 HIS A C 1
ATOM 782 O O . HIS A 1 103 ? 2.243 4.559 -9.779 1.00 94.75 103 HIS A O 1
ATOM 788 N N . ASP A 1 104 ? 3.061 4.776 -11.842 1.00 93.31 104 ASP A N 1
ATOM 789 C CA . ASP A 1 104 ? 1.754 4.739 -12.500 1.00 93.31 104 ASP A CA 1
ATOM 790 C C . ASP A 1 104 ? 1.151 3.326 -12.545 1.00 93.31 104 ASP A C 1
ATOM 792 O O . ASP A 1 104 ? -0.022 3.148 -12.171 1.00 93.31 104 ASP A O 1
ATOM 796 N N . PRO A 1 105 ? 1.885 2.271 -12.969 1.00 93.75 105 PRO A N 1
ATOM 797 C CA . PRO A 1 105 ? 1.283 0.951 -13.121 1.00 93.75 105 PRO A CA 1
ATOM 798 C C . PRO A 1 105 ? 0.851 0.327 -11.789 1.00 93.75 105 PRO A C 1
ATOM 800 O O . PRO A 1 105 ? -0.093 -0.475 -11.783 1.00 93.75 105 PRO A O 1
ATOM 803 N N . VAL A 1 106 ? 1.461 0.697 -10.649 1.00 95.50 106 VAL A N 1
ATOM 804 C CA . VAL A 1 106 ? 1.014 0.175 -9.347 1.00 95.50 106 VAL A CA 1
ATOM 805 C C . VAL A 1 106 ? -0.407 0.624 -8.997 1.00 95.50 106 VAL A C 1
ATOM 807 O O . VAL A 1 106 ? -1.141 -0.140 -8.368 1.00 95.50 106 VAL A O 1
ATOM 810 N N . ILE A 1 107 ? -0.852 1.799 -9.456 1.00 94.56 107 ILE A N 1
ATOM 811 C CA . ILE A 1 107 ? -2.212 2.298 -9.202 1.00 94.56 107 ILE A CA 1
ATOM 812 C C . ILE A 1 107 ? -3.239 1.356 -9.837 1.00 94.56 107 ILE A C 1
ATOM 814 O O . ILE A 1 107 ? -4.176 0.899 -9.175 1.00 94.56 107 ILE A O 1
ATOM 818 N N . ALA A 1 108 ? -3.049 1.018 -11.114 1.00 94.31 108 ALA A N 1
ATOM 819 C CA . ALA A 1 108 ? -3.941 0.105 -11.820 1.00 94.31 108 ALA A CA 1
ATOM 820 C C . ALA A 1 108 ? -3.879 -1.310 -11.224 1.00 94.31 108 ALA A C 1
ATOM 822 O O . ALA A 1 108 ? -4.927 -1.906 -10.955 1.00 94.31 108 ALA A O 1
ATOM 823 N N . ALA A 1 109 ? -2.671 -1.819 -10.954 1.00 94.25 109 ALA A N 1
ATOM 824 C CA . ALA A 1 109 ? -2.461 -3.147 -10.380 1.00 94.25 109 ALA A CA 1
ATOM 825 C C . ALA A 1 109 ? -3.118 -3.306 -8.998 1.00 94.25 109 ALA A C 1
ATOM 827 O O . ALA A 1 109 ? -3.702 -4.350 -8.703 1.00 94.25 109 ALA A O 1
ATOM 828 N N . ALA A 1 110 ? -3.071 -2.263 -8.165 1.00 97.19 110 ALA A N 1
ATOM 829 C CA . ALA A 1 110 ? -3.638 -2.277 -6.823 1.00 97.19 110 ALA A CA 1
ATOM 830 C C . ALA A 1 110 ? -5.134 -1.949 -6.765 1.00 97.19 110 ALA A C 1
ATOM 832 O O . ALA A 1 110 ? -5.747 -2.133 -5.709 1.00 97.19 110 ALA A O 1
ATOM 833 N N . SER A 1 111 ? -5.733 -1.484 -7.867 1.00 97.19 111 SER A N 1
ATOM 834 C CA . SER A 1 111 ? -7.124 -1.017 -7.894 1.00 97.19 111 SER A CA 1
ATOM 835 C C . SER A 1 111 ? -8.156 -2.002 -7.350 1.00 97.19 111 SER A C 1
ATOM 837 O O . SER A 1 111 ? -8.969 -1.571 -6.528 1.00 97.19 111 SER A O 1
ATOM 839 N N . PRO A 1 112 ? -8.118 -3.316 -7.653 1.00 96.50 112 PRO A N 1
ATOM 840 C CA . PRO A 1 112 ? -9.096 -4.235 -7.079 1.00 96.50 112 PRO A CA 1
ATOM 841 C C . PRO A 1 112 ? -8.987 -4.295 -5.551 1.00 96.50 112 PRO A C 1
ATOM 843 O O . PRO A 1 112 ? -9.994 -4.392 -4.854 1.00 96.50 112 PRO A O 1
ATOM 846 N N . TYR A 1 113 ? -7.765 -4.193 -5.024 1.00 97.12 113 TYR A N 1
ATOM 847 C CA . TYR A 1 113 ? -7.507 -4.294 -3.596 1.00 97.12 113 TYR A CA 1
ATOM 848 C C . TYR A 1 113 ? -7.865 -3.013 -2.843 1.00 97.12 113 TYR A C 1
ATOM 850 O O . TYR A 1 113 ? -8.574 -3.090 -1.842 1.00 97.12 113 TYR A O 1
ATOM 858 N N . PHE A 1 114 ? -7.431 -1.833 -3.303 1.00 96.88 114 PHE A N 1
ATOM 859 C CA . PHE A 1 114 ? -7.759 -0.603 -2.576 1.00 96.88 114 PHE A CA 1
ATOM 860 C C . PHE A 1 114 ? -9.251 -0.257 -2.673 1.00 96.88 114 PHE A C 1
ATOM 862 O O . PHE A 1 114 ? -9.797 0.313 -1.730 1.00 96.88 114 PHE A O 1
ATOM 869 N N . LEU A 1 115 ? -9.934 -0.621 -3.768 1.00 98.38 115 LEU A N 1
ATOM 870 C CA . LEU A 1 115 ? -11.382 -0.433 -3.882 1.00 98.38 115 LEU A CA 1
ATOM 871 C C . LEU A 1 115 ? -12.131 -1.331 -2.895 1.00 98.38 115 LEU A C 1
ATOM 873 O O . LEU A 1 115 ? -12.991 -0.833 -2.171 1.00 98.38 115 LEU A O 1
ATOM 877 N N . GLN A 1 116 ? -11.755 -2.613 -2.794 1.00 98.00 116 GLN A N 1
ATOM 878 C CA . GLN A 1 116 ? -12.318 -3.508 -1.779 1.00 98.00 116 GLN A CA 1
ATOM 879 C C . GLN A 1 116 ? -12.002 -3.016 -0.363 1.00 98.00 116 GLN A C 1
ATOM 881 O O . GLN A 1 116 ? -12.871 -3.004 0.501 1.00 98.00 116 GLN A O 1
ATOM 886 N N . TRP A 1 117 ? -10.773 -2.551 -0.126 1.00 97.38 117 TRP A N 1
ATOM 887 C CA . TRP A 1 117 ? -10.377 -1.990 1.161 1.00 97.38 117 TRP A CA 1
ATOM 888 C C . TRP A 1 117 ? -11.269 -0.818 1.575 1.00 97.38 117 TRP A C 1
ATOM 890 O O . TRP A 1 117 ? -11.649 -0.726 2.739 1.00 97.38 117 TRP A O 1
ATOM 900 N N . ILE A 1 118 ? -11.589 0.085 0.645 1.00 97.56 118 ILE A N 1
ATOM 901 C CA . ILE A 1 118 ? -12.471 1.230 0.896 1.00 97.56 118 ILE A CA 1
ATOM 902 C C . ILE A 1 118 ? -13.900 0.754 1.183 1.00 97.56 118 ILE A C 1
ATOM 904 O O . ILE A 1 118 ? -14.494 1.198 2.169 1.00 97.56 118 ILE A O 1
ATOM 908 N N . ASP A 1 119 ? -14.430 -0.158 0.366 1.00 98.25 119 ASP A N 1
ATOM 909 C CA . ASP A 1 119 ? -15.769 -0.733 0.543 1.00 98.25 119 ASP A CA 1
ATOM 910 C C . ASP A 1 119 ? -15.927 -1.399 1.919 1.00 98.25 119 ASP A C 1
ATOM 912 O O . ASP A 1 119 ? -16.886 -1.132 2.645 1.00 98.25 119 ASP A O 1
ATOM 916 N N . ASP A 1 120 ? -14.919 -2.158 2.348 1.00 97.94 120 ASP A N 1
ATOM 917 C CA . ASP A 1 120 ? -14.865 -2.789 3.663 1.00 97.94 120 ASP A CA 1
ATOM 918 C C . ASP A 1 120 ? -14.971 -1.765 4.808 1.00 97.94 120 ASP A C 1
ATOM 920 O O . ASP A 1 120 ? -15.633 -2.025 5.816 1.00 97.94 120 ASP A O 1
ATOM 924 N N . ARG A 1 121 ? -14.348 -0.581 4.683 1.00 96.06 121 ARG A N 1
ATOM 925 C CA . ARG A 1 121 ? -14.434 0.466 5.720 1.00 96.06 121 ARG A CA 1
ATOM 926 C C . ARG A 1 121 ? -15.832 1.069 5.791 1.00 96.06 121 ARG A C 1
ATOM 928 O O . ARG A 1 121 ? -16.342 1.269 6.893 1.00 96.06 121 ARG A O 1
ATOM 935 N N . PHE A 1 122 ? -16.467 1.317 4.646 1.00 96.44 122 PHE A N 1
ATOM 936 C CA . PHE A 1 122 ? -17.843 1.822 4.608 1.00 96.44 122 PHE A CA 1
ATOM 937 C C . PHE A 1 122 ? -18.870 0.779 5.059 1.00 96.44 122 PHE A C 1
ATOM 939 O O . PHE A 1 122 ? -19.872 1.136 5.677 1.00 96.44 122 PHE A O 1
ATOM 946 N N . SER A 1 123 ? -18.586 -0.503 4.834 1.00 97.62 123 SER A N 1
ATOM 947 C CA . SER A 1 123 ? -19.406 -1.631 5.284 1.00 97.62 123 SER A CA 1
ATOM 948 C C . SER A 1 123 ? -19.171 -2.020 6.751 1.00 97.62 123 SER A C 1
ATOM 950 O O . SER A 1 123 ? -19.823 -2.929 7.263 1.00 97.62 123 SER A O 1
ATOM 952 N N . GLY A 1 124 ? -18.256 -1.344 7.457 1.00 96.00 124 GLY A N 1
ATOM 953 C CA . GLY A 1 124 ? -17.949 -1.623 8.863 1.00 96.00 124 GL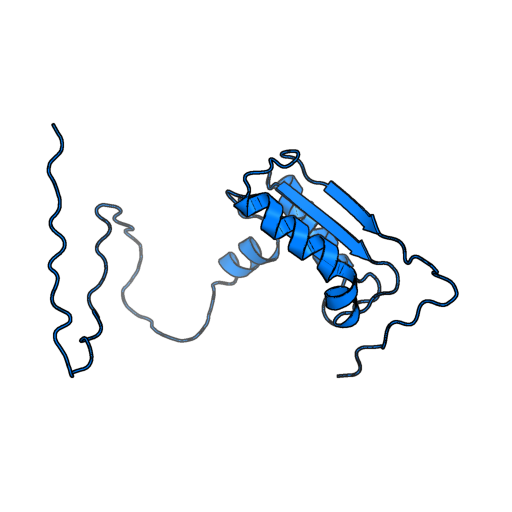Y A CA 1
ATOM 954 C C . GLY A 1 124 ? -17.186 -2.932 9.091 1.00 96.00 124 GLY A C 1
ATOM 955 O O . GLY A 1 124 ? -17.166 -3.442 10.213 1.00 96.00 124 GLY A O 1
ATOM 956 N N . VAL A 1 125 ? -16.549 -3.481 8.054 1.00 96.94 125 VAL A N 1
ATOM 957 C CA . VAL A 1 125 ? -15.691 -4.662 8.165 1.00 96.94 125 VAL A CA 1
ATOM 958 C C . VAL A 1 125 ? -14.450 -4.293 8.972 1.00 96.94 125 VAL A C 1
ATOM 960 O O . VAL A 1 125 ? -13.621 -3.466 8.570 1.00 96.94 125 VAL A O 1
ATOM 963 N N . THR A 1 126 ? -14.328 -4.933 10.132 1.00 93.12 126 THR A N 1
ATOM 964 C CA . THR A 1 126 ? -13.224 -4.735 11.068 1.00 93.12 126 THR A CA 1
ATOM 965 C C . THR A 1 126 ? -11.898 -5.189 10.476 1.00 93.12 126 THR A C 1
ATOM 967 O O . THR A 1 126 ? -11.810 -6.251 9.860 1.00 93.12 126 THR A O 1
ATOM 970 N N . THR A 1 127 ? -10.851 -4.420 10.734 1.00 94.81 127 THR A N 1
ATOM 971 C CA . THR A 1 127 ? -9.467 -4.789 10.445 1.00 94.81 127 THR A CA 1
ATOM 972 C C . THR A 1 127 ? -8.842 -5.547 11.627 1.00 94.81 127 THR A C 1
ATOM 974 O O . THR A 1 127 ? -9.477 -5.771 12.660 1.00 94.81 127 THR A O 1
ATOM 977 N N . SER A 1 128 ? -7.583 -5.974 11.490 1.00 92.38 128 SER A N 1
ATOM 978 C CA . SER A 1 128 ? -6.872 -6.729 12.532 1.00 92.38 128 SER A CA 1
ATOM 979 C C . SER A 1 128 ? -6.476 -5.890 13.757 1.00 92.38 128 SER A C 1
ATOM 981 O O . 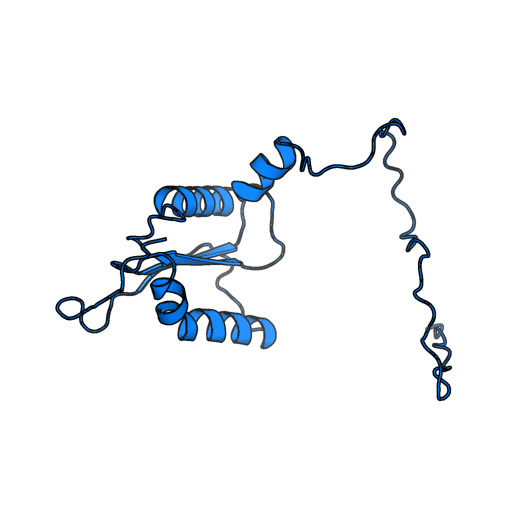SER A 1 128 ? -6.053 -6.459 14.768 1.00 92.38 128 SER A O 1
ATOM 983 N N . GLY A 1 129 ? -6.558 -4.555 13.677 1.00 93.56 129 GLY A N 1
ATOM 984 C CA . GLY A 1 129 ? -6.086 -3.643 14.722 1.00 93.56 129 GLY A CA 1
ATOM 985 C C . GLY A 1 129 ? -4.559 -3.557 14.808 1.00 93.56 129 GLY A C 1
ATOM 986 O O . GLY A 1 129 ? -4.019 -3.022 15.778 1.00 93.56 129 GLY A O 1
ATOM 987 N N . LYS A 1 130 ? -3.842 -4.149 13.847 1.00 95.75 130 LYS A N 1
ATOM 988 C CA . LYS A 1 130 ? -2.384 -4.294 13.851 1.00 95.75 130 LYS A CA 1
ATOM 989 C C . LYS A 1 130 ? -1.821 -3.906 12.500 1.00 95.75 130 LYS A C 1
ATOM 991 O O . LYS A 1 130 ? -2.486 -4.048 11.479 1.00 95.75 130 LYS A O 1
ATOM 996 N N . CYS A 1 131 ? -0.558 -3.499 12.502 1.00 97.62 131 CYS A N 1
ATOM 997 C CA . CYS A 1 131 ? 0.148 -3.325 11.250 1.00 97.62 131 CYS A CA 1
ATOM 998 C C . CYS A 1 131 ? 0.307 -4.645 10.490 1.00 97.62 131 CYS A C 1
ATOM 1000 O O . CYS A 1 131 ? 0.618 -5.676 11.096 1.00 97.62 131 CYS A O 1
ATOM 1002 N N . THR A 1 132 ? 0.135 -4.598 9.172 1.00 97.94 132 THR A N 1
ATOM 1003 C CA . THR A 1 132 ? 0.367 -5.723 8.263 1.00 97.94 132 THR A CA 1
ATOM 1004 C C . THR A 1 132 ? 1.265 -5.290 7.108 1.00 97.94 132 THR A C 1
ATOM 1006 O O . THR A 1 132 ? 1.265 -4.127 6.711 1.00 97.94 132 THR A O 1
ATOM 1009 N N . ASN A 1 133 ? 2.052 -6.230 6.587 1.00 97.62 133 ASN A N 1
ATOM 1010 C CA . ASN A 1 133 ? 2.839 -6.054 5.373 1.00 97.62 133 ASN A CA 1
ATOM 1011 C C . ASN A 1 133 ? 2.602 -7.279 4.486 1.00 97.62 133 ASN A C 1
ATOM 1013 O O . ASN A 1 133 ? 2.884 -8.406 4.904 1.00 97.62 133 ASN A O 1
ATOM 1017 N N . HIS A 1 134 ? 2.042 -7.053 3.303 1.00 97.50 134 HIS A N 1
ATOM 1018 C CA . HIS A 1 134 ? 1.776 -8.075 2.306 1.00 97.50 134 HIS A CA 1
ATOM 1019 C C . HIS A 1 134 ? 2.462 -7.720 0.988 1.00 97.50 134 HIS A C 1
ATOM 1021 O O . HIS A 1 134 ? 2.473 -6.568 0.568 1.00 97.50 134 HIS A O 1
ATOM 1027 N N . THR A 1 135 ? 3.016 -8.723 0.311 1.00 97.56 135 THR A N 1
ATOM 1028 C CA . THR A 1 135 ? 3.570 -8.574 -1.036 1.00 97.56 135 THR A CA 1
ATOM 1029 C C . THR A 1 135 ? 2.724 -9.387 -2.001 1.00 97.56 135 THR A C 1
ATOM 1031 O O . THR A 1 135 ? 2.686 -10.614 -1.906 1.00 97.56 135 THR A O 1
ATOM 1034 N N . THR A 1 136 ? 2.071 -8.705 -2.939 1.00 95.81 136 THR A N 1
ATOM 1035 C CA . THR A 1 136 ? 1.265 -9.338 -3.986 1.00 95.81 136 THR A CA 1
ATOM 1036 C C . THR A 1 136 ? 2.147 -9.597 -5.189 1.00 95.81 136 THR A C 1
ATOM 1038 O O . THR A 1 136 ? 2.731 -8.675 -5.750 1.00 95.81 136 THR A O 1
ATOM 1041 N N . GLN A 1 137 ? 2.248 -10.862 -5.584 1.00 93.00 137 GLN A N 1
ATOM 1042 C CA . GLN A 1 137 ? 3.021 -11.252 -6.756 1.00 93.00 137 GLN A CA 1
ATOM 1043 C C . GLN A 1 137 ? 2.194 -11.084 -8.037 1.00 93.00 137 GLN A C 1
ATOM 1045 O O . GLN A 1 137 ? 0.983 -11.327 -8.014 1.00 93.00 137 GLN A O 1
ATOM 1050 N N . PRO A 1 138 ? 2.829 -10.727 -9.166 1.00 89.44 138 PRO A N 1
ATOM 1051 C CA . PRO A 1 138 ? 2.201 -10.821 -10.477 1.00 89.44 138 PRO A CA 1
ATOM 1052 C C . PRO A 1 138 ? 1.729 -12.254 -10.748 1.00 89.44 138 PRO A C 1
ATOM 1054 O O . PRO A 1 138 ? 2.403 -13.215 -10.373 1.00 89.44 138 PRO A O 1
ATOM 1057 N N . PHE A 1 139 ? 0.596 -12.403 -11.440 1.00 88.88 139 PHE A N 1
ATOM 1058 C CA . PHE A 1 139 ? 0.079 -13.723 -11.821 1.00 88.88 139 PHE A CA 1
ATOM 1059 C C . PHE A 1 139 ? 1.070 -14.496 -12.712 1.00 88.88 139 PHE A C 1
ATOM 1061 O O . PHE A 1 139 ? 1.165 -15.717 -12.619 1.00 88.88 139 PHE A O 1
ATOM 1068 N N . ASP A 1 140 ? 1.811 -13.770 -13.554 1.00 89.62 140 ASP A N 1
ATOM 1069 C CA . ASP A 1 140 ? 2.876 -14.274 -14.414 1.00 89.62 140 ASP A CA 1
ATOM 1070 C C . ASP A 1 140 ? 4.028 -13.266 -14.414 1.00 89.62 140 ASP A C 1
ATOM 1072 O O . ASP A 1 140 ? 4.056 -12.312 -15.188 1.00 89.62 140 ASP A O 1
ATOM 1076 N N . ALA A 1 141 ? 4.975 -13.466 -13.499 1.00 86.88 141 ALA A N 1
ATOM 1077 C CA . ALA A 1 141 ? 6.120 -12.576 -13.346 1.00 86.88 141 ALA A CA 1
ATOM 1078 C C . ALA A 1 141 ? 7.086 -12.614 -14.544 1.00 86.88 141 ALA A C 1
ATOM 1080 O O . ALA A 1 141 ? 7.818 -11.652 -14.752 1.00 86.88 141 ALA A O 1
ATOM 1081 N N . VAL A 1 142 ? 7.103 -13.701 -15.328 1.00 88.38 142 VAL A N 1
ATOM 1082 C CA . VAL A 1 142 ? 8.019 -13.851 -16.473 1.00 88.38 142 VAL A CA 1
ATOM 1083 C C . VAL A 1 142 ? 7.550 -13.001 -17.650 1.00 88.38 142 VAL A C 1
ATOM 1085 O O . VAL A 1 142 ? 8.376 -12.417 -18.347 1.00 88.38 142 VAL A O 1
ATOM 1088 N N . ASN A 1 143 ? 6.234 -12.911 -17.848 1.00 88.75 143 ASN A N 1
ATOM 1089 C CA . ASN A 1 143 ? 5.621 -12.136 -18.928 1.00 88.75 143 ASN A CA 1
ATOM 1090 C C . ASN A 1 143 ? 5.013 -10.807 -18.452 1.00 88.75 143 ASN A C 1
ATOM 1092 O O . ASN A 1 143 ? 4.283 -10.154 -19.199 1.00 88.75 143 ASN A O 1
ATOM 1096 N N . MET A 1 144 ? 5.288 -10.402 -17.211 1.00 87.00 144 MET A N 1
ATOM 1097 C CA . MET A 1 144 ? 4.816 -9.134 -16.672 1.00 87.00 144 MET A CA 1
ATOM 1098 C C . MET A 1 144 ? 5.470 -7.969 -17.419 1.00 87.00 144 MET A C 1
ATOM 1100 O O . MET A 1 144 ? 6.694 -7.843 -17.453 1.00 87.00 144 MET A O 1
ATOM 1104 N N . TYR A 1 145 ? 4.634 -7.081 -17.950 1.00 84.06 145 TYR A N 1
ATOM 1105 C CA . TYR A 1 145 ? 5.044 -5.795 -18.495 1.00 84.06 145 TYR A CA 1
ATOM 1106 C C . TYR A 1 145 ? 4.413 -4.681 -17.662 1.00 84.06 145 TYR A C 1
ATOM 1108 O O . TYR A 1 145 ? 3.189 -4.581 -17.580 1.00 84.06 145 TYR A O 1
ATOM 1116 N N . ALA A 1 146 ? 5.262 -3.867 -17.045 1.00 83.75 146 ALA A N 1
ATOM 1117 C CA . ALA A 1 146 ? 4.895 -2.599 -16.442 1.00 83.75 146 ALA A CA 1
ATOM 1118 C C . ALA A 1 146 ? 5.593 -1.516 -17.279 1.00 83.75 146 ALA A C 1
ATOM 1120 O O . ALA A 1 146 ? 6.809 -1.621 -17.453 1.00 83.75 146 ALA A O 1
ATOM 1121 N N . PRO A 1 147 ? 4.857 -0.564 -17.877 1.00 81.25 147 PRO A N 1
ATOM 1122 C CA . PRO A 1 147 ? 5.471 0.606 -18.495 1.00 81.25 147 PRO A CA 1
ATOM 1123 C C . PRO A 1 147 ? 6.356 1.328 -17.474 1.00 81.25 147 PRO A C 1
ATOM 1125 O O . PRO A 1 147 ? 5.973 1.407 -16.309 1.00 81.25 147 PRO A O 1
ATOM 1128 N N . ASP A 1 148 ? 7.516 1.811 -17.914 1.00 76.88 148 ASP A N 1
ATOM 1129 C CA . ASP A 1 148 ? 8.359 2.683 -17.094 1.00 76.88 148 ASP A CA 1
ATOM 1130 C C . ASP A 1 148 ? 7.763 4.096 -17.093 1.00 76.88 148 ASP A C 1
ATOM 1132 O O . ASP A 1 148 ? 7.284 4.567 -18.135 1.00 76.88 148 ASP A O 1
ATOM 1136 N N . ASP A 1 149 ? 7.855 4.786 -15.959 1.00 70.31 149 ASP A N 1
ATOM 1137 C CA . ASP A 1 149 ? 7.381 6.163 -15.834 1.00 70.31 149 ASP A CA 1
ATOM 1138 C C . ASP A 1 149 ? 8.465 7.131 -16.318 1.00 70.31 149 ASP A C 1
ATOM 1140 O O . ASP A 1 149 ? 9.320 7.611 -15.573 1.00 70.31 149 ASP A O 1
ATOM 1144 N N . THR A 1 150 ? 8.485 7.371 -17.630 1.00 66.00 150 THR A N 1
ATOM 1145 C CA . THR A 1 150 ? 9.329 8.411 -18.227 1.00 66.00 150 THR A CA 1
ATOM 1146 C C . THR A 1 150 ? 8.571 9.738 -18.250 1.00 66.00 150 THR A C 1
ATOM 1148 O O . THR A 1 150 ? 7.892 10.035 -19.238 1.00 66.00 150 THR A O 1
ATOM 1151 N N . ASP A 1 151 ? 8.683 10.506 -17.167 1.00 55.94 151 ASP A N 1
ATOM 1152 C CA . ASP A 1 151 ? 8.281 11.923 -17.112 1.00 55.94 151 ASP A CA 1
ATOM 1153 C C . ASP A 1 151 ? 9.096 12.813 -18.076 1.00 55.94 151 ASP A C 1
ATOM 1155 O O . ASP A 1 151 ? 10.331 12.609 -18.209 1.00 55.94 151 ASP A O 1
#

Sequence (151 aa):
MLSQGTVPLACRQGGLCPEHTGPVRLDGAVWSGLDPQTRPDQTIPITVQNFTARGEGKSQQSILVVQGLKDVSVLPEVVEESYRVGCRSRNELHLQLYPGMDHDPVIAAASPYFLQWIDDRFSGVTTSGKCTNHTTQPFDAVNMYAPDDTD

Secondary structure (DSSP, 8-state):
-----PPPP---SSSPPPP--S-------------S----S----HHHHHHHHTT-SPPSS-EEEEEETT-SSS-HHHHHHHHHHHHHTT--EEEEEETT--HHHHHHHHHHHHHHHHHHHHTT----SS-EEEEPPPTTSSS--------

Foldseek 3Di:
DDDDDDDDDDPDPDDDDDDPPDDDDDDDDDPPDDDPDDDDDDDPDVVNCVCVQLLLDEDPDEEEAEDECAEPPDHPVSVVRSLVNNQVSQHHYEYEYEYPAYDPVSCVVCVVPVVVVVVCVVVVNDDPSHHHHYYDYDPDPPPDDHDDPDD

Organism: NCBI:txid96318